Protein AF-A0A525JIV0-F1 (afdb_monom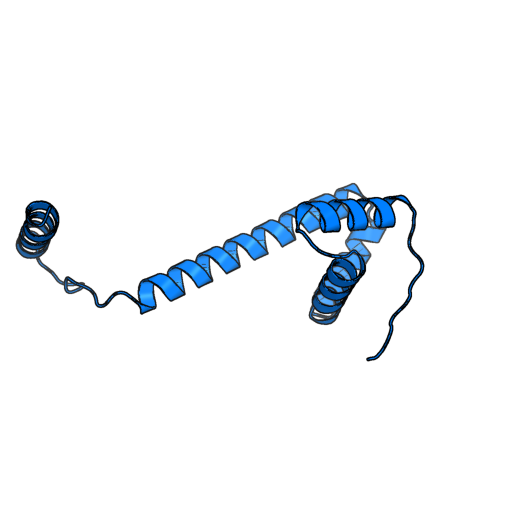er_lite)

Foldseek 3Di:
DDDDDDDDDPVVVVVLVVVCVVVVHDSVVSVVVVVVVLVPDDPVVVVVCVVQVVVHDVSNVVVVVVVVVVVVVVVVVVVVVVVVVPDDDPDDPPDDPVRVVVVVCVVVVVD

Sequence (111 aa):
MPTLSGHTDEATAARVNDMARLEDRTSSQITSAAVRWYVRLSPAARDALRRLEAAGEDAVKAGAWAAGRALLDREFEDTVARGLKGHTPILSPTASEDEIMAEAVRLTARR

Secondary structure (DSSP, 8-state):
---------HHHHHHHHHHHHHTT--HHHHHHHHHHHHTTS-HHHHHHHHHHHHH-HHHHHHHHHHHHHHHHHHHHHHHHHHHHHT---SS-TT--HHHHHHHHHHHHTT-

Radius of gyration: 23.36 Å; chains: 1; bounding box: 60×31×44 Å

pLDDT: mean 88.91, std 11.89, range [49.62, 98.19]

Structure (mmCIF, N/CA/C/O backbone):
data_AF-A0A525JIV0-F1
#
_entry.id   AF-A0A525JIV0-F1
#
loop_
_atom_site.group_PDB
_atom_site.id
_atom_site.type_symbol
_atom_site.label_atom_id
_atom_site.label_alt_id
_atom_site.label_comp_id
_atom_site.label_asym_id
_atom_site.label_entity_id
_atom_site.label_seq_id
_atom_site.pdbx_PDB_ins_code
_atom_site.Cartn_x
_atom_site.Cartn_y
_atom_site.Cartn_z
_atom_site.occupancy
_atom_site.B_iso_or_equiv
_atom_site.auth_seq_id
_atom_site.auth_comp_id
_atom_site.auth_asym_id
_atom_site.auth_atom_id
_atom_site.pdbx_PDB_model_num
ATOM 1 N N . MET A 1 1 ? 20.273 14.863 11.309 1.00 65.50 1 MET A N 1
ATOM 2 C CA . MET A 1 1 ? 19.338 13.862 10.746 1.00 65.50 1 MET A CA 1
ATOM 3 C C . MET A 1 1 ? 20.086 13.021 9.727 1.00 65.50 1 MET A C 1
ATOM 5 O O . MET A 1 1 ? 20.855 13.614 8.981 1.00 65.50 1 MET A O 1
ATOM 9 N N . PRO A 1 2 ? 19.899 11.692 9.689 1.00 81.06 2 PRO A N 1
ATOM 10 C CA . PRO A 1 2 ? 20.422 10.885 8.593 1.00 81.06 2 PRO A CA 1
ATOM 11 C C . PRO A 1 2 ? 19.649 11.191 7.302 1.00 81.06 2 PRO A C 1
ATOM 13 O O . PRO A 1 2 ? 18.422 11.302 7.327 1.00 81.06 2 PRO A O 1
ATOM 16 N N . THR A 1 3 ? 20.370 11.312 6.189 1.00 87.06 3 THR A N 1
ATOM 17 C CA . THR A 1 3 ? 19.797 11.481 4.848 1.00 87.06 3 THR A CA 1
ATOM 18 C C . THR A 1 3 ? 19.947 10.171 4.089 1.00 87.06 3 THR A C 1
ATOM 20 O O . THR A 1 3 ? 21.035 9.602 4.052 1.00 87.06 3 THR A O 1
ATOM 23 N N . LEU A 1 4 ? 18.857 9.701 3.484 1.00 83.94 4 LEU A N 1
ATOM 24 C CA . LEU A 1 4 ? 18.860 8.581 2.547 1.00 83.94 4 LEU A CA 1
ATOM 25 C C . LEU A 1 4 ? 18.508 9.130 1.166 1.00 83.94 4 LEU A C 1
ATOM 27 O O . LEU A 1 4 ? 17.492 9.807 1.016 1.00 83.94 4 LEU A O 1
ATOM 31 N N . SER A 1 5 ? 19.349 8.847 0.179 1.00 86.81 5 SER A N 1
ATOM 32 C CA . SER A 1 5 ? 19.112 9.167 -1.227 1.00 86.81 5 SER A CA 1
ATOM 33 C C . SER A 1 5 ? 19.100 7.883 -2.052 1.00 86.81 5 SER A C 1
ATOM 35 O O . SER A 1 5 ? 19.769 6.906 -1.717 1.00 86.81 5 SER A O 1
ATOM 37 N N . GLY A 1 6 ? 18.311 7.877 -3.122 1.00 87.94 6 GLY A N 1
ATOM 38 C CA . GLY A 1 6 ? 18.197 6.753 -4.043 1.00 87.94 6 GLY A CA 1
ATOM 39 C C . GLY A 1 6 ? 17.736 7.234 -5.411 1.00 87.94 6 GLY A C 1
ATOM 40 O O . GLY A 1 6 ? 17.052 8.254 -5.515 1.00 87.94 6 GLY A O 1
ATOM 41 N N . HIS A 1 7 ? 18.136 6.509 -6.452 1.00 92.81 7 HIS A N 1
ATOM 42 C CA . HIS A 1 7 ? 17.667 6.746 -7.812 1.00 92.81 7 HIS A CA 1
ATOM 43 C C . HIS A 1 7 ? 16.405 5.925 -8.073 1.00 92.81 7 HIS A C 1
ATOM 45 O O . HIS A 1 7 ? 16.298 4.786 -7.622 1.00 92.81 7 HIS A O 1
ATOM 51 N N . THR A 1 8 ? 15.458 6.520 -8.790 1.00 93.31 8 THR A N 1
ATOM 52 C CA . THR A 1 8 ? 14.212 5.882 -9.214 1.00 93.31 8 THR A CA 1
ATOM 53 C C . THR A 1 8 ? 13.886 6.314 -10.639 1.00 93.31 8 THR A C 1
ATOM 55 O O . THR A 1 8 ? 14.443 7.304 -11.122 1.00 93.31 8 THR A O 1
ATOM 58 N N . ASP A 1 9 ? 13.018 5.570 -11.316 1.00 95.44 9 ASP A N 1
ATOM 59 C CA . ASP A 1 9 ? 12.538 5.943 -12.642 1.00 95.44 9 ASP A CA 1
ATOM 60 C C . ASP A 1 9 ? 11.565 7.135 -12.597 1.00 95.44 9 ASP A C 1
ATOM 62 O O . ASP A 1 9 ? 11.013 7.509 -11.556 1.00 95.44 9 ASP A O 1
ATOM 66 N N . GLU A 1 10 ? 11.367 7.759 -13.758 1.00 96.69 10 GLU A N 1
ATOM 67 C CA . GLU A 1 10 ? 10.523 8.946 -13.902 1.00 96.69 10 GLU A CA 1
ATOM 68 C C . GLU A 1 10 ? 9.057 8.663 -13.547 1.00 96.69 10 GLU A C 1
ATOM 70 O O . GLU A 1 10 ? 8.405 9.492 -12.911 1.00 96.69 10 GLU A O 1
ATOM 75 N N . ALA A 1 11 ? 8.551 7.471 -13.880 1.00 94.44 11 ALA A N 1
ATOM 76 C CA . ALA A 1 11 ? 7.173 7.085 -13.592 1.00 94.44 11 ALA A CA 1
ATOM 77 C C . ALA A 1 11 ? 6.915 7.002 -12.079 1.00 94.44 11 ALA A C 1
ATOM 79 O O . ALA A 1 11 ? 5.898 7.489 -11.579 1.00 94.44 11 ALA A O 1
ATOM 80 N N . THR A 1 12 ? 7.853 6.434 -11.331 1.00 94.31 12 THR A N 1
ATOM 81 C CA . THR A 1 12 ? 7.803 6.335 -9.875 1.00 94.31 12 THR A CA 1
ATOM 82 C C . THR A 1 12 ? 7.968 7.708 -9.234 1.00 94.31 12 THR A C 1
ATOM 84 O O . THR A 1 12 ? 7.219 8.043 -8.314 1.00 94.31 12 THR A O 1
ATOM 87 N N . ALA A 1 13 ? 8.891 8.537 -9.733 1.00 96.06 13 ALA A N 1
ATOM 88 C CA . ALA A 1 13 ? 9.058 9.909 -9.257 1.00 96.06 13 ALA A CA 1
ATOM 89 C C . ALA A 1 13 ? 7.776 10.741 -9.445 1.00 96.06 13 ALA A C 1
ATOM 91 O O . ALA A 1 13 ? 7.355 11.438 -8.519 1.00 96.06 13 ALA A O 1
ATOM 92 N N . ALA A 1 14 ? 7.120 10.618 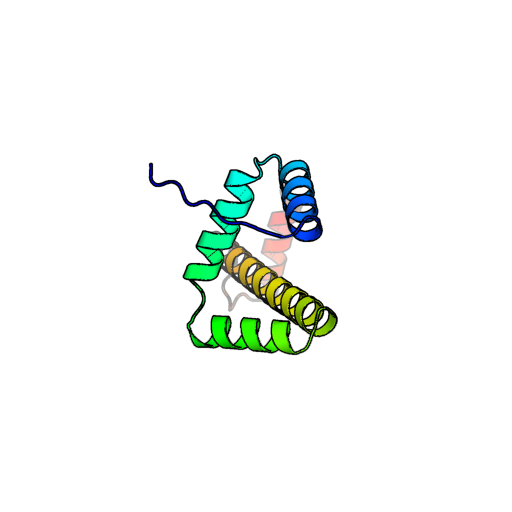-10.603 1.00 97.31 14 ALA A N 1
ATOM 93 C CA . ALA A 1 14 ? 5.841 11.263 -10.881 1.00 97.31 14 ALA A CA 1
ATOM 94 C C . ALA A 1 14 ? 4.753 10.807 -9.896 1.00 97.31 14 ALA A C 1
ATOM 96 O O . ALA A 1 14 ? 4.142 11.647 -9.238 1.00 97.31 14 ALA A O 1
ATOM 97 N N . ARG A 1 15 ? 4.591 9.489 -9.686 1.00 95.62 15 ARG A N 1
ATOM 98 C CA . ARG A 1 15 ? 3.621 8.946 -8.714 1.00 95.62 15 ARG A CA 1
ATOM 99 C C . ARG A 1 15 ? 3.858 9.471 -7.295 1.00 95.62 15 ARG A C 1
ATOM 101 O O . ARG A 1 15 ? 2.902 9.800 -6.598 1.00 95.62 15 ARG A O 1
ATOM 108 N N . VAL A 1 16 ? 5.115 9.570 -6.857 1.00 96.44 16 VAL A N 1
ATOM 109 C CA . VAL A 1 16 ? 5.455 10.126 -5.535 1.00 96.44 16 VAL A CA 1
ATOM 110 C C . VAL A 1 16 ? 5.054 11.597 -5.429 1.00 96.44 16 VAL A C 1
ATOM 112 O O . VAL A 1 16 ? 4.487 11.994 -4.412 1.00 96.44 16 VAL A O 1
ATOM 115 N N . ASN A 1 17 ? 5.321 12.397 -6.462 1.00 97.00 17 ASN A N 1
ATOM 116 C CA . ASN A 1 17 ? 4.953 13.813 -6.478 1.00 97.00 17 ASN A CA 1
ATOM 117 C C . ASN A 1 17 ? 3.431 14.017 -6.496 1.00 97.00 17 ASN A C 1
ATOM 119 O O . ASN A 1 17 ? 2.928 14.907 -5.810 1.00 97.00 17 ASN A O 1
ATOM 123 N N . ASP A 1 18 ? 2.694 13.178 -7.220 1.00 97.81 18 ASP A N 1
ATOM 124 C CA . ASP A 1 18 ? 1.231 13.230 -7.244 1.00 97.81 18 ASP A CA 1
ATOM 125 C C . ASP A 1 18 ? 0.634 12.877 -5.876 1.00 97.81 18 ASP A C 1
ATOM 127 O O . ASP A 1 18 ? -0.209 13.615 -5.364 1.00 97.81 18 ASP A O 1
ATOM 131 N N . MET A 1 19 ? 1.124 11.812 -5.228 1.00 97.19 19 MET A N 1
ATOM 132 C CA . MET A 1 19 ? 0.716 11.462 -3.858 1.00 97.19 19 MET A CA 1
ATOM 133 C C . MET A 1 19 ? 1.040 12.579 -2.864 1.00 97.19 19 MET A C 1
ATOM 135 O O . MET A 1 19 ? 0.205 12.931 -2.037 1.00 97.19 19 MET A O 1
ATOM 139 N N . ALA A 1 20 ? 2.230 13.175 -2.970 1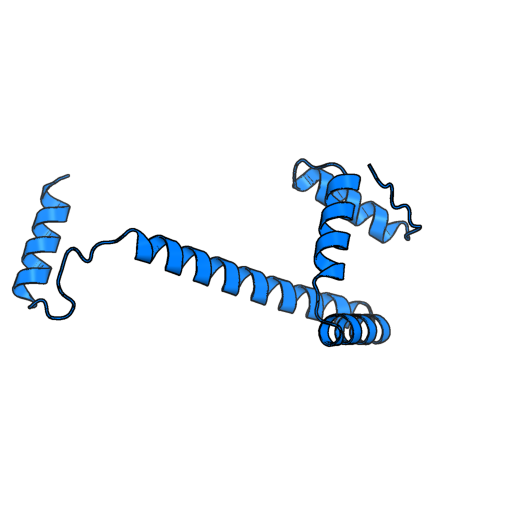.00 97.44 20 ALA A N 1
ATOM 140 C CA . ALA A 1 20 ? 2.645 14.288 -2.124 1.00 97.44 20 ALA A CA 1
ATOM 141 C C . ALA A 1 20 ? 1.649 15.460 -2.211 1.00 97.44 20 ALA A C 1
ATOM 143 O O . ALA A 1 20 ? 1.213 15.979 -1.186 1.00 97.44 20 ALA A O 1
ATOM 144 N N . ARG A 1 21 ? 1.207 15.813 -3.425 1.00 97.44 21 ARG A N 1
ATOM 145 C CA . ARG A 1 21 ? 0.191 16.856 -3.638 1.00 97.44 21 ARG A CA 1
ATOM 146 C C . ARG A 1 21 ? -1.175 16.487 -3.062 1.00 97.44 21 ARG A C 1
ATOM 148 O O . ARG A 1 21 ? -1.817 17.344 -2.467 1.00 97.44 21 ARG A O 1
ATOM 155 N N . LEU A 1 22 ? -1.628 15.250 -3.264 1.00 97.75 22 LEU A N 1
ATOM 156 C CA . LEU A 1 22 ? -2.942 14.794 -2.797 1.00 97.75 22 LEU A CA 1
ATOM 157 C C . LEU A 1 22 ? -3.027 14.700 -1.269 1.00 97.75 22 LEU A C 1
ATOM 159 O O . LEU A 1 22 ? -4.089 14.940 -0.703 1.00 97.75 22 LEU A O 1
ATOM 163 N N . GLU A 1 23 ? -1.920 14.362 -0.611 1.00 97.00 23 GLU A N 1
ATOM 164 C CA . GLU A 1 23 ? -1.856 14.181 0.842 1.00 97.00 23 GLU A CA 1
ATOM 165 C C . GLU A 1 23 ? -1.417 15.439 1.612 1.00 97.00 23 GLU A C 1
ATOM 167 O O . GLU A 1 23 ? -1.252 15.356 2.827 1.00 97.00 23 GLU A O 1
ATOM 172 N N . ASP A 1 24 ? -1.198 16.577 0.939 1.00 97.19 24 ASP A N 1
ATOM 173 C CA . ASP A 1 24 ? -0.599 17.793 1.526 1.00 97.19 24 ASP A CA 1
ATOM 174 C C . ASP A 1 24 ? 0.738 17.502 2.241 1.00 97.19 24 ASP A C 1
ATOM 176 O O . ASP A 1 24 ? 0.989 17.848 3.399 1.00 97.19 24 ASP A O 1
ATOM 180 N N . ARG A 1 25 ? 1.615 16.768 1.547 1.00 97.44 25 ARG A N 1
ATOM 181 C CA . ARG A 1 25 ? 2.925 16.322 2.038 1.00 97.44 25 ARG A CA 1
ATOM 182 C C . ARG A 1 25 ? 4.019 16.657 1.035 1.00 97.44 25 ARG A C 1
ATOM 184 O O . ARG A 1 25 ? 3.789 16.898 -0.141 1.00 97.44 25 ARG A O 1
ATOM 191 N N . THR A 1 26 ? 5.261 16.631 1.496 1.00 96.69 26 THR A N 1
ATOM 192 C CA . THR A 1 26 ? 6.444 16.694 0.625 1.00 96.69 26 THR A CA 1
ATOM 193 C C . THR A 1 26 ? 6.800 15.309 0.082 1.00 96.69 26 THR A C 1
ATOM 195 O O . THR A 1 26 ? 6.612 14.300 0.769 1.00 96.69 26 THR A O 1
ATOM 198 N N . SER A 1 27 ? 7.423 15.242 -1.098 1.00 95.25 27 SER A N 1
ATOM 199 C CA . SER A 1 27 ? 7.920 13.981 -1.676 1.00 95.25 27 SER A CA 1
ATOM 200 C C . SER A 1 27 ? 8.851 13.239 -0.708 1.00 95.25 27 SER A C 1
ATOM 202 O O . SER A 1 27 ? 8.751 12.027 -0.548 1.00 95.25 27 SER A O 1
ATOM 204 N N . SER A 1 28 ? 9.684 13.967 0.044 1.00 93.88 28 SER A N 1
ATOM 205 C CA . SER A 1 28 ? 10.543 13.395 1.090 1.00 93.88 28 SER A CA 1
ATOM 206 C C . SER A 1 28 ? 9.755 12.730 2.224 1.00 93.88 28 SER A C 1
ATOM 208 O O . SER A 1 28 ? 10.172 11.690 2.734 1.00 93.88 28 SER A O 1
ATOM 210 N N . GLN A 1 29 ? 8.609 13.289 2.628 1.00 95.00 29 GLN A N 1
ATOM 211 C CA . GLN A 1 29 ? 7.745 12.674 3.641 1.00 95.00 29 GLN A CA 1
ATOM 212 C C . GLN A 1 29 ? 7.052 11.417 3.112 1.00 95.00 29 GLN A C 1
ATOM 214 O O . GLN A 1 29 ? 6.925 10.455 3.874 1.00 95.00 29 GLN A O 1
ATOM 219 N N . ILE A 1 30 ? 6.623 11.409 1.846 1.00 96.31 30 ILE A N 1
ATOM 220 C CA . ILE A 1 30 ? 6.060 10.221 1.187 1.00 96.31 30 ILE A CA 1
ATOM 221 C C . ILE A 1 30 ? 7.117 9.117 1.111 1.00 96.31 30 ILE A C 1
ATOM 223 O O . ILE A 1 30 ? 6.903 8.024 1.637 1.00 96.31 30 ILE A O 1
ATOM 227 N N . THR A 1 31 ? 8.304 9.426 0.584 1.00 94.81 31 THR A N 1
ATOM 228 C CA . THR A 1 31 ? 9.430 8.486 0.501 1.00 94.81 31 THR A CA 1
ATOM 229 C C . THR A 1 31 ? 9.824 7.955 1.878 1.00 94.81 31 THR A C 1
ATOM 231 O O . THR A 1 31 ? 9.986 6.749 2.056 1.00 94.81 31 THR A O 1
ATOM 234 N N . SER A 1 32 ? 9.919 8.821 2.894 1.00 94.44 32 SER A N 1
ATOM 235 C CA . SER A 1 32 ? 10.233 8.393 4.263 1.00 94.44 32 SER A CA 1
ATOM 236 C C . SER A 1 32 ? 9.175 7.439 4.829 1.00 94.44 32 SER A C 1
ATOM 238 O O . SER A 1 32 ? 9.529 6.464 5.495 1.00 94.44 32 SER A O 1
ATOM 240 N N . ALA A 1 33 ? 7.887 7.677 4.560 1.00 94.94 33 ALA A N 1
ATOM 241 C CA . ALA A 1 33 ? 6.816 6.782 4.990 1.00 94.94 33 ALA A CA 1
ATOM 242 C C . ALA A 1 33 ? 6.858 5.432 4.260 1.00 94.94 33 ALA A C 1
ATOM 244 O O . ALA A 1 33 ? 6.770 4.398 4.923 1.00 94.94 33 ALA A O 1
ATOM 245 N N . ALA A 1 34 ? 7.075 5.434 2.942 1.00 93.94 34 ALA A N 1
ATOM 246 C CA . ALA A 1 34 ? 7.206 4.218 2.142 1.00 93.94 34 ALA A CA 1
ATOM 247 C C . ALA A 1 34 ? 8.387 3.351 2.611 1.00 93.94 34 ALA A C 1
ATOM 249 O O . ALA A 1 34 ? 8.213 2.167 2.898 1.00 93.94 34 ALA A O 1
ATOM 250 N N . VAL A 1 35 ? 9.571 3.951 2.803 1.00 94.75 35 VAL A N 1
ATOM 251 C CA . VAL A 1 35 ? 10.757 3.249 3.328 1.00 94.75 35 VAL A CA 1
ATOM 252 C C . VAL A 1 35 ? 10.482 2.694 4.723 1.00 94.75 35 VAL A C 1
ATOM 254 O O . VAL A 1 35 ? 10.764 1.528 4.994 1.00 94.75 35 VAL A O 1
ATOM 257 N N . ARG A 1 36 ? 9.886 3.499 5.611 1.00 95.56 36 ARG A N 1
ATOM 258 C CA . ARG A 1 36 ? 9.551 3.082 6.979 1.00 95.56 36 ARG A CA 1
ATOM 259 C C . ARG A 1 36 ? 8.568 1.909 7.005 1.00 95.56 36 ARG A C 1
ATOM 261 O O . ARG A 1 36 ? 8.665 1.061 7.889 1.00 95.56 36 ARG A O 1
ATOM 268 N N . TRP A 1 37 ? 7.620 1.865 6.074 1.00 94.62 37 TRP A N 1
ATOM 269 C CA . TRP A 1 37 ? 6.707 0.737 5.925 1.00 94.62 37 TRP A CA 1
ATOM 270 C C . TRP A 1 37 ? 7.441 -0.504 5.406 1.00 94.62 37 TRP A C 1
ATOM 272 O O . TRP A 1 37 ? 7.387 -1.553 6.045 1.00 94.62 37 TRP A O 1
ATOM 282 N N . TYR A 1 38 ? 8.220 -0.364 4.331 1.00 95.12 38 TYR A N 1
ATOM 283 C CA . TYR A 1 38 ? 8.961 -1.465 3.713 1.00 95.12 38 TYR A CA 1
ATOM 284 C C . TYR A 1 38 ? 9.904 -2.182 4.695 1.00 95.12 38 TYR A C 1
ATOM 286 O O . TYR A 1 38 ? 9.944 -3.415 4.746 1.00 95.12 38 TYR A O 1
ATOM 294 N N . VAL A 1 39 ? 10.625 -1.433 5.540 1.00 96.06 39 VAL A N 1
ATOM 295 C CA . VAL A 1 39 ? 11.547 -2.029 6.530 1.00 96.06 39 VAL A CA 1
ATOM 296 C C . VAL A 1 39 ? 10.837 -2.757 7.677 1.00 96.06 39 VAL A C 1
ATOM 298 O O . VAL A 1 39 ? 11.469 -3.559 8.360 1.00 96.06 39 VAL A O 1
ATOM 301 N N . ARG A 1 40 ? 9.536 -2.519 7.891 1.00 97.06 40 ARG A N 1
ATOM 302 C CA . ARG A 1 40 ? 8.724 -3.209 8.912 1.00 97.06 40 ARG A CA 1
ATOM 303 C C . ARG A 1 40 ? 8.066 -4.486 8.408 1.00 97.06 40 ARG A C 1
ATOM 305 O O . ARG A 1 40 ? 7.571 -5.262 9.221 1.00 97.06 40 ARG A O 1
ATOM 312 N N . LEU A 1 41 ? 8.052 -4.711 7.096 1.00 95.81 41 LEU A N 1
ATOM 313 C CA . LEU A 1 41 ? 7.553 -5.957 6.527 1.00 95.81 41 LEU A CA 1
ATOM 314 C C . LEU A 1 41 ? 8.369 -7.150 7.048 1.00 95.81 41 LEU A C 1
ATOM 316 O O . LEU A 1 41 ? 9.571 -7.041 7.309 1.00 95.81 41 LEU A O 1
ATOM 320 N N . SER A 1 42 ? 7.732 -8.314 7.173 1.00 97.56 42 SER A N 1
ATOM 321 C CA . SER A 1 42 ? 8.464 -9.550 7.459 1.00 97.56 42 SER A CA 1
ATOM 322 C C . SER A 1 42 ? 9.388 -9.905 6.280 1.00 97.56 42 SER A C 1
ATOM 324 O O . SER A 1 42 ? 9.122 -9.495 5.143 1.00 97.56 42 SER A O 1
ATOM 326 N N . PRO A 1 43 ? 10.467 -10.682 6.498 1.00 97.75 43 PRO A N 1
ATOM 327 C CA . PRO A 1 43 ? 11.304 -11.168 5.401 1.00 97.75 43 PRO A CA 1
ATOM 328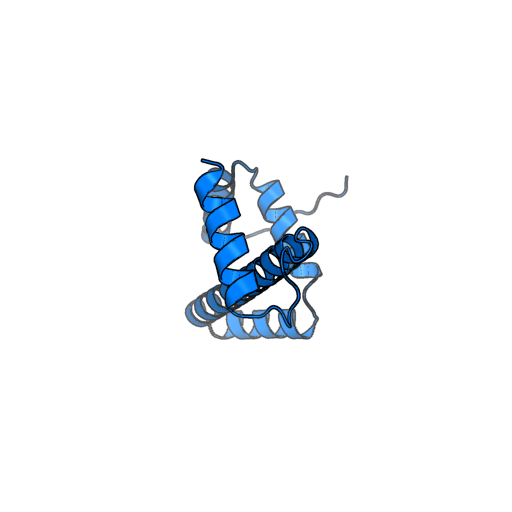 C C . PRO A 1 43 ? 10.488 -11.856 4.296 1.00 97.75 43 PRO A C 1
ATOM 330 O O . PRO A 1 43 ? 10.625 -11.498 3.130 1.00 97.75 43 PRO A O 1
ATOM 333 N N . ALA A 1 44 ? 9.547 -12.726 4.680 1.00 97.81 44 ALA A N 1
ATOM 334 C CA . ALA A 1 44 ? 8.652 -13.418 3.754 1.00 97.81 44 ALA A CA 1
ATOM 335 C C . ALA A 1 44 ? 7.763 -12.465 2.932 1.00 97.81 44 ALA A C 1
ATOM 337 O O . ALA A 1 44 ? 7.532 -12.719 1.751 1.00 97.81 44 ALA A O 1
ATOM 338 N N . ALA A 1 45 ? 7.293 -11.358 3.518 1.00 96.75 45 ALA A N 1
ATOM 339 C CA . ALA A 1 45 ? 6.520 -10.351 2.789 1.00 96.75 45 ALA A CA 1
ATOM 340 C C . ALA A 1 45 ? 7.386 -9.591 1.769 1.00 96.75 45 ALA A C 1
ATOM 342 O O . ALA A 1 45 ? 6.951 -9.379 0.638 1.00 96.75 45 ALA A O 1
ATOM 343 N N . ARG A 1 46 ? 8.635 -9.247 2.117 1.00 97.31 46 ARG A N 1
ATOM 344 C CA . ARG A 1 46 ? 9.584 -8.658 1.152 1.00 97.31 46 ARG A CA 1
ATOM 345 C C . ARG A 1 46 ? 9.950 -9.631 0.031 1.00 97.31 46 ARG A C 1
AT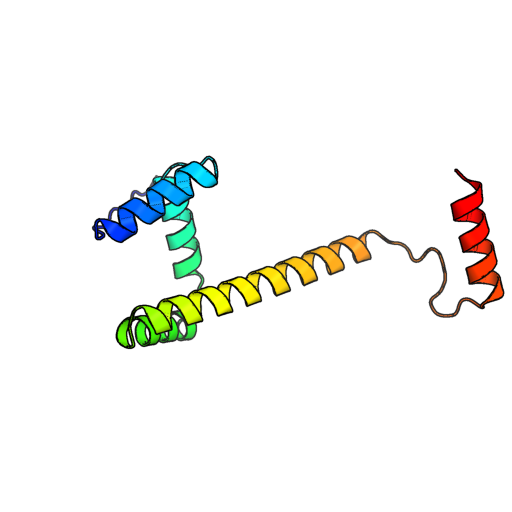OM 347 O O . ARG A 1 46 ? 10.080 -9.211 -1.114 1.00 97.31 46 ARG A O 1
ATOM 354 N N . ASP A 1 47 ? 10.116 -10.917 0.343 1.00 98.06 47 ASP A N 1
ATOM 355 C CA . ASP A 1 47 ? 10.329 -11.956 -0.674 1.00 98.06 47 ASP A CA 1
ATOM 356 C C . ASP A 1 47 ? 9.117 -12.083 -1.605 1.00 98.06 47 ASP A C 1
ATOM 358 O O . ASP A 1 47 ? 9.281 -12.219 -2.815 1.00 98.06 47 ASP A O 1
ATOM 362 N N . ALA A 1 48 ? 7.898 -12.025 -1.059 1.00 97.50 48 ALA A N 1
ATOM 363 C CA . ALA A 1 48 ? 6.676 -12.055 -1.853 1.00 97.50 48 ALA A CA 1
ATOM 364 C C . ALA A 1 48 ? 6.577 -10.847 -2.791 1.00 97.50 48 ALA A C 1
ATOM 366 O O . ALA A 1 48 ? 6.285 -11.040 -3.967 1.00 97.50 48 ALA A O 1
ATOM 367 N N . LEU A 1 49 ? 6.892 -9.638 -2.313 1.00 96.44 49 LEU A N 1
ATOM 368 C CA . LEU A 1 49 ? 6.899 -8.438 -3.151 1.00 96.44 49 LEU A CA 1
ATOM 369 C C . LEU A 1 49 ? 7.879 -8.572 -4.326 1.00 96.44 49 LEU A C 1
ATOM 371 O O . LEU A 1 49 ? 7.478 -8.366 -5.466 1.00 96.44 49 LEU A O 1
ATOM 375 N N . ARG A 1 50 ? 9.110 -9.042 -4.076 1.00 96.94 50 ARG A N 1
ATOM 376 C CA . ARG A 1 50 ? 10.097 -9.307 -5.142 1.00 96.94 50 ARG A CA 1
ATOM 377 C C . ARG A 1 50 ? 9.609 -10.326 -6.172 1.00 96.94 50 ARG A C 1
ATOM 379 O O . ARG A 1 50 ? 9.886 -10.190 -7.360 1.00 96.94 50 ARG A O 1
ATOM 386 N N . ARG A 1 51 ? 8.880 -11.362 -5.738 1.00 98.19 51 ARG A N 1
ATOM 387 C CA . ARG A 1 51 ? 8.276 -12.340 -6.659 1.00 98.19 51 ARG A CA 1
ATOM 388 C C . ARG A 1 51 ? 7.158 -11.727 -7.505 1.00 98.19 51 ARG A C 1
ATOM 390 O O . ARG A 1 51 ? 7.039 -12.097 -8.666 1.00 98.19 51 ARG A O 1
ATOM 397 N N . LEU A 1 52 ? 6.365 -10.810 -6.948 1.00 97.94 52 LEU A N 1
ATOM 398 C CA . LEU A 1 52 ? 5.337 -10.082 -7.702 1.00 97.94 52 LEU A CA 1
ATOM 399 C C . LEU A 1 52 ? 5.966 -9.139 -8.732 1.00 97.94 52 LEU A C 1
ATOM 401 O O . LEU A 1 52 ? 5.539 -9.142 -9.879 1.00 97.94 52 LEU A O 1
ATOM 405 N N . GLU A 1 53 ? 7.015 -8.404 -8.356 1.00 96.06 53 GLU A N 1
ATOM 406 C CA . GLU A 1 53 ? 7.781 -7.554 -9.279 1.00 96.06 53 GLU A CA 1
ATOM 407 C C . GLU A 1 53 ? 8.347 -8.368 -10.450 1.00 96.06 53 GLU A C 1
ATOM 409 O O . GLU A 1 53 ? 8.188 -7.985 -11.607 1.00 96.06 53 GLU A O 1
ATOM 414 N N . ALA A 1 54 ? 8.927 -9.540 -10.166 1.00 97.94 54 ALA A N 1
ATOM 415 C CA . ALA A 1 54 ? 9.429 -10.450 -11.194 1.00 97.94 54 ALA A CA 1
ATOM 416 C C . ALA A 1 54 ? 8.321 -11.031 -12.097 1.00 97.94 54 ALA A C 1
ATOM 418 O O . ALA A 1 54 ? 8.600 -11.409 -13.233 1.00 97.94 54 ALA A O 1
ATOM 419 N N . ALA A 1 55 ? 7.080 -11.111 -11.607 1.00 98.00 55 ALA A N 1
ATOM 420 C CA . ALA A 1 55 ? 5.923 -11.577 -12.371 1.00 98.00 55 ALA A CA 1
ATOM 421 C C . ALA A 1 55 ? 5.277 -10.477 -13.239 1.00 98.00 55 ALA A C 1
ATOM 423 O O . ALA A 1 55 ? 4.491 -10.798 -14.129 1.00 98.00 55 ALA A O 1
ATOM 424 N N . GLY A 1 56 ? 5.619 -9.202 -13.015 1.00 97.25 56 GLY A N 1
ATOM 425 C CA . GLY A 1 56 ? 5.208 -8.061 -13.836 1.00 97.25 56 GLY A CA 1
ATOM 426 C C . GLY A 1 56 ? 4.205 -7.107 -13.173 1.00 97.25 56 GLY A C 1
ATOM 427 O O . GLY A 1 56 ? 3.644 -7.374 -12.111 1.00 97.25 56 GLY A O 1
ATOM 428 N N . GLU A 1 57 ? 3.965 -5.968 -13.832 1.00 93.75 57 GLU A N 1
ATOM 429 C CA . GLU A 1 57 ? 3.184 -4.836 -13.296 1.00 93.75 57 GLU A CA 1
ATOM 430 C C . GLU A 1 57 ? 1.753 -5.220 -12.880 1.00 93.75 57 GLU A C 1
ATOM 432 O O . GLU A 1 57 ? 1.247 -4.720 -11.877 1.00 93.75 57 GLU A O 1
ATOM 437 N N . ASP A 1 58 ? 1.089 -6.128 -13.600 1.00 97.69 58 ASP A N 1
ATOM 438 C CA . ASP A 1 58 ? -0.274 -6.549 -13.245 1.00 97.69 58 ASP A CA 1
ATOM 439 C C . ASP A 1 58 ? -0.305 -7.369 -11.947 1.00 97.69 58 ASP A C 1
ATOM 441 O O . ASP A 1 58 ? -1.207 -7.193 -11.123 1.00 97.69 58 ASP A O 1
ATOM 445 N N . ALA A 1 59 ? 0.717 -8.197 -11.705 1.00 97.62 59 ALA A N 1
ATOM 446 C CA . ALA A 1 59 ? 0.872 -8.914 -10.442 1.00 97.62 59 ALA A CA 1
ATOM 447 C C . ALA A 1 59 ? 1.166 -7.943 -9.288 1.00 97.62 59 ALA A C 1
ATOM 449 O O . ALA A 1 59 ? 0.600 -8.086 -8.200 1.00 97.62 59 ALA A O 1
ATOM 450 N N . VAL A 1 60 ? 1.989 -6.917 -9.533 1.00 96.31 60 VAL A N 1
ATOM 451 C CA . VAL A 1 60 ? 2.259 -5.843 -8.563 1.00 96.31 60 VAL A CA 1
ATOM 452 C C . VAL A 1 60 ? 0.978 -5.082 -8.220 1.00 96.31 60 VAL A C 1
ATOM 454 O O . VAL A 1 60 ? 0.678 -4.905 -7.040 1.00 96.31 60 VAL A O 1
ATOM 457 N N . LYS A 1 61 ? 0.174 -4.688 -9.216 1.00 95.94 61 LYS A N 1
ATOM 458 C CA . LYS A 1 61 ? -1.113 -4.004 -9.001 1.00 95.94 61 LYS A CA 1
ATOM 459 C C . LYS A 1 61 ? -2.092 -4.853 -8.196 1.00 95.94 61 LYS A C 1
ATOM 461 O O . LYS A 1 61 ? -2.685 -4.351 -7.242 1.00 95.94 61 LYS A O 1
ATOM 466 N N . ALA A 1 62 ? -2.244 -6.131 -8.544 1.00 97.19 62 ALA A N 1
ATOM 467 C CA . ALA A 1 62 ? -3.116 -7.046 -7.811 1.00 97.19 62 ALA A CA 1
ATOM 468 C C . ALA A 1 62 ? -2.653 -7.226 -6.354 1.00 97.19 62 ALA A C 1
ATOM 470 O O . ALA A 1 62 ? -3.464 -7.166 -5.428 1.00 97.19 62 ALA A O 1
ATOM 471 N N . GLY A 1 63 ? -1.341 -7.372 -6.138 1.00 97.00 63 GLY A N 1
ATOM 472 C CA . GLY A 1 63 ? -0.751 -7.452 -4.804 1.00 97.00 63 GLY A CA 1
ATOM 473 C C . GLY A 1 63 ? -0.939 -6.172 -3.987 1.00 97.00 63 GLY A C 1
ATOM 474 O O . GLY A 1 63 ? -1.315 -6.244 -2.818 1.00 97.00 63 GLY A O 1
ATOM 475 N N . ALA A 1 64 ? -0.743 -5.002 -4.600 1.00 94.94 64 ALA A N 1
ATOM 476 C CA . ALA A 1 64 ? -0.961 -3.707 -3.961 1.00 94.94 64 ALA A CA 1
ATOM 477 C C . ALA A 1 64 ? -2.429 -3.513 -3.552 1.00 94.94 64 ALA A C 1
ATOM 479 O O . ALA A 1 64 ? -2.699 -3.069 -2.436 1.00 94.94 64 ALA A O 1
ATOM 480 N N . TRP A 1 65 ? -3.376 -3.907 -4.411 1.00 96.62 65 TRP A N 1
ATOM 481 C CA . TRP A 1 65 ? -4.803 -3.875 -4.088 1.00 96.62 65 TRP A CA 1
ATOM 482 C C . TRP A 1 65 ? -5.136 -4.779 -2.894 1.00 96.62 65 TRP A C 1
ATOM 484 O O . TRP A 1 65 ? -5.784 -4.334 -1.946 1.00 96.62 65 TRP A O 1
ATOM 494 N N . ALA A 1 66 ? -4.641 -6.021 -2.895 1.00 97.31 66 ALA A N 1
ATOM 495 C CA . ALA A 1 66 ? -4.878 -6.968 -1.805 1.00 97.31 66 ALA A CA 1
ATOM 496 C C . ALA A 1 66 ? -4.277 -6.477 -0.475 1.00 97.31 66 ALA A C 1
ATOM 498 O O . ALA A 1 66 ? -4.925 -6.560 0.569 1.00 97.31 66 ALA A O 1
ATOM 499 N N . ALA A 1 67 ? -3.067 -5.910 -0.514 1.00 95.38 67 ALA A N 1
ATOM 500 C CA . ALA A 1 67 ? -2.432 -5.306 0.654 1.00 95.38 67 ALA A CA 1
ATOM 501 C C . ALA A 1 67 ? -3.226 -4.098 1.177 1.00 95.38 67 ALA A C 1
ATOM 503 O O . ALA A 1 67 ? -3.450 -3.988 2.381 1.00 95.38 67 ALA A O 1
ATOM 504 N N . GLY A 1 68 ? -3.695 -3.221 0.282 1.00 95.25 68 GLY A N 1
ATOM 505 C CA . GLY A 1 68 ? -4.544 -2.085 0.638 1.00 95.25 68 GLY A CA 1
ATOM 506 C C . GLY A 1 68 ? -5.848 -2.522 1.306 1.00 95.25 68 GLY A C 1
ATOM 507 O O . GLY A 1 68 ? -6.224 -1.968 2.338 1.00 95.25 68 GLY A O 1
ATOM 508 N N . ARG A 1 69 ? -6.498 -3.569 0.783 1.00 96.94 69 ARG A N 1
ATOM 509 C CA . ARG A 1 69 ? -7.713 -4.128 1.386 1.00 96.94 69 ARG A CA 1
ATOM 510 C C . ARG A 1 69 ? -7.463 -4.641 2.805 1.00 96.94 69 ARG A C 1
ATOM 512 O O . ARG A 1 69 ? -8.200 -4.269 3.712 1.00 96.94 69 ARG A O 1
ATOM 519 N N . ALA A 1 70 ? -6.395 -5.413 3.007 1.00 96.06 70 ALA A N 1
ATOM 520 C CA . ALA A 1 70 ? -6.038 -5.934 4.326 1.00 96.06 70 ALA A CA 1
ATOM 521 C C . ALA A 1 70 ? -5.742 -4.819 5.349 1.00 96.06 70 ALA A C 1
ATOM 523 O O . ALA A 1 70 ? -6.068 -4.958 6.527 1.00 96.06 70 ALA A O 1
ATOM 524 N N . LEU A 1 71 ? -5.146 -3.703 4.912 1.00 95.12 71 LEU A N 1
ATOM 525 C CA . LEU A 1 71 ? -4.909 -2.542 5.775 1.00 95.12 71 LEU A CA 1
ATOM 526 C C . LEU A 1 71 ? -6.215 -1.856 6.194 1.00 95.12 71 LEU A C 1
ATOM 528 O O . LEU A 1 71 ? -6.367 -1.538 7.371 1.00 95.12 71 LEU A O 1
ATOM 532 N N . LEU A 1 72 ? -7.151 -1.666 5.260 1.00 94.50 72 LEU A N 1
ATOM 533 C CA . LEU A 1 72 ? -8.461 -1.071 5.547 1.00 94.50 72 LEU A CA 1
ATOM 534 C C . LEU A 1 72 ? -9.294 -1.949 6.485 1.00 94.50 72 LEU A C 1
ATOM 536 O O . LEU A 1 72 ? -9.910 -1.439 7.418 1.00 94.50 72 LEU A O 1
ATOM 540 N N . ASP A 1 73 ? -9.282 -3.267 6.278 1.00 95.31 73 ASP A N 1
ATOM 541 C CA . ASP A 1 73 ? -9.983 -4.205 7.159 1.00 95.31 73 ASP A CA 1
ATOM 542 C C . ASP A 1 73 ? -9.412 -4.135 8.588 1.00 95.31 73 ASP A C 1
ATOM 544 O O . ASP A 1 73 ? -10.162 -4.016 9.559 1.00 95.31 73 ASP A O 1
ATOM 548 N N . ARG A 1 74 ? -8.080 -4.082 8.728 1.00 94.88 74 ARG A N 1
ATOM 549 C CA . ARG A 1 74 ? -7.425 -3.927 10.034 1.00 94.88 74 ARG A CA 1
ATOM 550 C C . ARG A 1 74 ? -7.743 -2.587 10.705 1.00 94.88 74 ARG A C 1
ATOM 552 O O . ARG A 1 74 ? -7.961 -2.543 11.916 1.00 94.88 74 ARG A O 1
ATOM 559 N N . GLU A 1 75 ? -7.768 -1.495 9.942 1.00 92.88 75 GLU A N 1
ATOM 560 C CA . GLU A 1 75 ? -8.150 -0.171 10.446 1.00 92.88 75 GLU A CA 1
ATOM 561 C C . GLU A 1 75 ? -9.601 -0.159 10.947 1.00 92.88 75 GLU A C 1
ATOM 563 O O . GLU A 1 75 ? -9.891 0.396 12.015 1.00 92.88 75 GLU A O 1
ATOM 568 N N . PHE A 1 76 ? -10.510 -0.790 10.200 1.00 89.56 76 PHE A N 1
ATOM 569 C CA . PHE A 1 76 ? -11.909 -0.929 10.584 1.00 89.56 76 PHE A CA 1
ATOM 570 C C . PHE A 1 76 ? -12.041 -1.692 11.905 1.00 89.56 76 PHE A C 1
ATOM 572 O O . PHE A 1 76 ? -12.676 -1.192 12.834 1.00 89.56 76 PHE A O 1
ATOM 579 N N . GLU A 1 77 ? -11.383 -2.846 12.033 1.00 91.50 77 GLU A N 1
ATOM 580 C CA . GLU A 1 77 ? -11.356 -3.625 13.276 1.00 91.50 77 GLU A CA 1
ATOM 581 C C . GLU A 1 77 ? -10.848 -2.803 14.466 1.00 91.50 77 GLU A C 1
ATOM 583 O O . GLU A 1 77 ? -11.461 -2.809 15.535 1.00 91.50 77 GLU A O 1
ATOM 588 N N . ASP A 1 78 ? -9.756 -2.055 14.291 1.00 90.62 78 ASP A N 1
ATOM 589 C CA . ASP A 1 78 ? -9.201 -1.202 15.346 1.00 90.62 78 ASP A CA 1
ATOM 590 C C . ASP A 1 78 ? -10.127 -0.040 15.709 1.00 90.62 78 ASP A C 1
ATOM 592 O O . ASP A 1 78 ? -10.185 0.395 16.864 1.00 90.62 78 ASP A O 1
ATOM 596 N N . THR A 1 79 ? -10.865 0.486 14.739 1.00 85.75 79 THR A N 1
ATOM 597 C CA . THR A 1 79 ? -11.859 1.536 14.963 1.00 85.75 79 THR A CA 1
ATOM 598 C C . THR A 1 79 ? -13.060 0.997 15.731 1.00 85.75 79 THR A C 1
ATOM 600 O O . THR A 1 79 ? -13.442 1.590 16.740 1.00 85.75 79 THR A O 1
ATOM 603 N N . VAL A 1 80 ? -13.588 -0.167 15.343 1.00 86.00 80 VAL A N 1
ATOM 604 C CA . VAL A 1 80 ? -14.662 -0.862 16.068 1.00 86.00 80 VAL A CA 1
ATOM 605 C C . VAL A 1 80 ? -14.222 -1.201 17.493 1.00 86.00 80 VAL A C 1
ATOM 607 O O . VAL A 1 80 ? -14.923 -0.872 18.448 1.00 86.00 80 VAL A O 1
ATOM 610 N N . ALA A 1 81 ? -13.031 -1.776 17.672 1.00 83.88 81 ALA A N 1
ATOM 611 C CA . ALA A 1 81 ? -12.504 -2.121 18.990 1.00 83.88 81 ALA A CA 1
ATOM 612 C C . ALA A 1 81 ? -12.321 -0.889 19.893 1.00 83.88 81 ALA A C 1
ATOM 614 O O . ALA A 1 81 ? -12.568 -0.963 21.098 1.00 83.88 81 ALA A O 1
ATOM 615 N N . ARG A 1 82 ? -11.906 0.258 19.335 1.00 81.38 82 ARG A N 1
ATOM 616 C CA . ARG A 1 82 ? -11.825 1.529 20.076 1.00 81.38 82 ARG A CA 1
ATOM 617 C C . ARG A 1 82 ? -13.205 2.092 20.417 1.00 81.38 82 ARG A C 1
ATOM 619 O O . ARG A 1 82 ? -13.387 2.540 21.544 1.00 81.38 82 ARG A O 1
ATOM 626 N N . GLY A 1 83 ? -14.165 2.030 19.493 1.00 74.12 83 GLY A N 1
ATOM 627 C CA . GLY A 1 83 ? -15.546 2.464 19.726 1.00 74.12 83 GLY A CA 1
ATOM 628 C C . GLY A 1 83 ? -16.238 1.654 20.825 1.00 74.12 83 GLY A C 1
ATOM 629 O O . GLY A 1 83 ? -16.834 2.224 21.733 1.00 74.12 83 GLY A O 1
ATOM 630 N N . LEU A 1 84 ? -16.062 0.330 20.819 1.00 61.53 84 LEU A N 1
ATOM 631 C CA . LEU A 1 84 ? -16.606 -0.562 21.847 1.00 61.53 84 LEU A CA 1
ATOM 632 C C . LEU A 1 84 ? -15.967 -0.347 23.227 1.00 61.53 84 LEU A C 1
ATOM 634 O O . LEU A 1 84 ? -16.653 -0.456 24.237 1.00 61.53 84 LEU A O 1
ATOM 638 N N . LYS A 1 85 ? -14.682 0.029 23.297 1.00 58.69 85 LYS A N 1
ATOM 639 C CA . LYS A 1 85 ? -14.022 0.383 24.570 1.00 58.69 85 LYS A CA 1
ATOM 640 C C . LYS A 1 85 ? -14.577 1.659 25.220 1.00 58.69 85 LYS A C 1
ATOM 642 O O . LYS A 1 85 ? -14.331 1.871 26.403 1.00 58.69 85 LYS A O 1
ATOM 647 N N . GLY A 1 86 ? -15.302 2.496 24.473 1.00 53.94 86 GLY A N 1
ATOM 648 C CA . GLY A 1 86 ? -15.966 3.703 24.980 1.00 53.94 86 GLY A CA 1
ATOM 649 C C . GLY A 1 86 ? -17.435 3.507 25.372 1.00 53.94 86 GLY A C 1
ATOM 650 O O . GLY A 1 86 ? -18.061 4.447 25.861 1.00 53.94 86 GLY A O 1
ATOM 651 N N . HIS A 1 87 ? -18.003 2.318 25.161 1.00 50.66 87 HIS A N 1
ATOM 652 C CA . HIS A 1 87 ? -19.392 2.023 25.496 1.00 50.66 87 HIS A CA 1
ATOM 653 C C . HIS A 1 87 ? -19.464 1.108 26.714 1.00 50.66 87 HIS A C 1
ATOM 655 O O . HIS A 1 87 ? -19.297 -0.105 26.616 1.00 50.66 87 HIS A O 1
ATOM 661 N N . THR A 1 88 ? -19.780 1.693 27.871 1.00 58.53 88 THR A N 1
ATOM 662 C CA . THR A 1 88 ? -20.442 0.933 28.933 1.00 58.53 88 THR A CA 1
ATOM 663 C C . THR A 1 88 ? -21.759 0.431 28.340 1.00 58.53 88 THR A C 1
ATOM 665 O O . THR A 1 88 ? -22.528 1.264 27.850 1.00 58.53 88 THR A O 1
ATOM 668 N N . PRO A 1 89 ? -22.030 -0.885 28.323 1.00 58.06 89 PRO A N 1
ATOM 669 C CA . PRO A 1 89 ? -23.310 -1.391 27.853 1.00 58.06 89 PRO A CA 1
ATOM 670 C C . PRO A 1 89 ? -24.424 -0.683 28.628 1.00 58.06 89 PRO A C 1
ATOM 672 O O . PRO A 1 89 ? -24.464 -0.759 29.855 1.00 58.06 89 PRO A O 1
ATOM 675 N N . ILE A 1 90 ? -25.285 0.056 27.923 1.00 67.44 90 ILE A N 1
ATOM 676 C CA . ILE A 1 90 ? -26.446 0.720 28.537 1.00 67.44 90 ILE A CA 1
ATOM 677 C C . ILE A 1 90 ? -27.426 -0.345 29.057 1.00 67.44 90 ILE A C 1
ATOM 679 O O . ILE A 1 90 ? -28.115 -0.135 30.050 1.00 67.44 90 ILE A O 1
ATOM 683 N N . LEU A 1 91 ? -27.424 -1.513 28.412 1.00 65.06 91 LEU A N 1
ATOM 684 C CA . LEU A 1 91 ? -28.206 -2.684 28.770 1.00 65.06 91 LEU A CA 1
ATOM 685 C C . LEU A 1 91 ? -27.290 -3.886 29.000 1.00 65.06 91 LEU A C 1
ATOM 687 O O . LEU A 1 91 ? -26.258 -4.037 28.340 1.00 65.06 91 LEU A O 1
ATOM 691 N N . SER A 1 92 ? -27.693 -4.756 29.925 1.00 70.94 92 SER A N 1
ATOM 692 C CA . SER A 1 92 ? -27.053 -6.056 30.125 1.00 70.94 92 SER A CA 1
ATOM 693 C C . SER A 1 92 ? -27.156 -6.907 28.847 1.00 70.94 92 SER A C 1
ATOM 695 O O . SER A 1 92 ? -28.187 -6.860 28.176 1.00 70.94 92 SER A O 1
ATOM 697 N N . PRO A 1 93 ? -26.167 -7.769 28.541 1.00 72.12 93 PRO A N 1
ATOM 698 C CA . PRO A 1 93 ? -26.297 -8.793 27.498 1.00 72.12 93 PRO A CA 1
ATOM 699 C C . PRO A 1 93 ? -27.473 -9.760 27.714 1.00 72.12 93 PRO A C 1
ATOM 701 O O . PRO A 1 93 ? -27.861 -10.471 26.794 1.00 72.12 93 PRO A O 1
ATOM 704 N N . THR A 1 94 ? -28.018 -9.806 28.933 1.00 81.88 94 THR A N 1
ATOM 705 C CA . THR A 1 94 ? -29.180 -10.614 29.325 1.00 81.88 94 THR A CA 1
ATOM 706 C C . THR A 1 94 ? -30.440 -9.773 29.534 1.00 81.88 94 THR A C 1
ATOM 708 O O . THR A 1 94 ? -31.345 -10.222 30.234 1.00 81.88 94 THR A O 1
ATOM 711 N N . ALA A 1 95 ? -30.472 -8.538 29.027 1.00 82.19 95 ALA A N 1
ATOM 712 C CA . ALA A 1 95 ? -31.640 -7.679 29.161 1.00 82.19 95 ALA A CA 1
ATOM 713 C C . ALA A 1 95 ? -32.859 -8.319 28.482 1.00 82.19 95 ALA A C 1
ATOM 715 O O . ALA A 1 95 ? -32.766 -8.875 27.385 1.00 82.19 95 ALA A O 1
ATOM 716 N N . SER A 1 96 ? -33.994 -8.239 29.163 1.00 87.06 96 SER A N 1
ATOM 717 C CA . SER A 1 96 ? -35.291 -8.656 28.642 1.00 87.06 96 SER A CA 1
ATOM 718 C C . SER A 1 96 ? -35.772 -7.715 27.533 1.00 87.06 96 SER A C 1
ATOM 720 O O . SER A 1 96 ? -35.328 -6.571 27.418 1.00 87.06 96 SER A O 1
ATOM 722 N N . GLU A 1 97 ? -36.705 -8.191 26.710 1.00 83.12 97 GLU A N 1
ATOM 723 C CA . GLU A 1 97 ? -37.301 -7.403 25.623 1.00 83.12 97 GLU A CA 1
ATOM 724 C C . GLU A 1 97 ? -37.959 -6.110 26.139 1.00 83.12 97 GLU A C 1
ATOM 726 O O . GLU A 1 97 ? -37.807 -5.048 25.531 1.00 83.12 97 GLU A O 1
ATOM 731 N N . ASP A 1 98 ? -38.580 -6.169 27.319 1.00 86.94 98 ASP A N 1
ATOM 732 C CA . ASP A 1 98 ? -39.183 -5.011 27.985 1.00 86.94 98 ASP A CA 1
ATOM 733 C C . ASP A 1 98 ? -38.134 -3.962 28.397 1.00 86.94 98 ASP A C 1
ATOM 735 O O . ASP A 1 98 ? -38.347 -2.761 28.217 1.00 86.94 98 ASP A O 1
ATOM 739 N N . GLU A 1 99 ? -36.972 -4.394 28.898 1.00 81.69 99 GLU A N 1
ATOM 740 C CA . GLU A 1 99 ? -35.860 -3.502 29.265 1.00 81.69 99 GLU A CA 1
ATOM 741 C C . GLU A 1 99 ? -35.232 -2.839 28.032 1.00 81.69 99 GLU A C 1
ATOM 743 O O . GLU A 1 99 ? -34.897 -1.652 28.065 1.00 81.69 99 GLU A O 1
ATOM 748 N N . ILE A 1 100 ? -35.129 -3.578 26.923 1.00 85.81 100 ILE A N 1
ATOM 749 C CA . ILE A 1 100 ? -34.664 -3.045 25.636 1.00 85.81 100 ILE A CA 1
ATOM 750 C C . ILE A 1 100 ? -35.629 -1.971 25.126 1.00 85.81 100 ILE A C 1
ATOM 752 O O . ILE A 1 100 ? -35.196 -0.888 24.719 1.00 85.81 100 ILE A O 1
ATOM 756 N N . MET A 1 101 ? -36.934 -2.245 25.175 1.00 85.38 101 MET A N 1
ATOM 757 C CA . MET A 1 101 ? -37.953 -1.320 24.685 1.00 85.38 101 MET A CA 1
ATOM 758 C C . MET A 1 101 ? -38.035 -0.052 25.542 1.00 85.38 101 MET A C 1
ATOM 760 O O . MET A 1 101 ? -38.089 1.058 25.006 1.00 85.38 101 MET A O 1
ATOM 764 N N . ALA A 1 102 ? -37.978 -0.191 26.869 1.00 86.44 102 ALA A N 1
ATOM 765 C CA . ALA A 1 102 ? -37.987 0.941 27.792 1.00 86.44 102 ALA A CA 1
ATOM 766 C C . ALA A 1 102 ? -36.791 1.879 27.561 1.00 86.44 102 ALA A C 1
ATOM 768 O O . ALA A 1 102 ? -36.940 3.105 27.548 1.00 86.44 102 ALA A O 1
ATOM 769 N N . GLU A 1 103 ? -35.609 1.314 27.317 1.00 83.00 103 GLU A N 1
ATOM 770 C CA . GLU A 1 103 ? -34.404 2.098 27.072 1.00 83.00 103 GLU A CA 1
ATOM 771 C C . GLU A 1 103 ? -34.419 2.783 25.696 1.00 83.00 103 GLU A C 1
ATOM 773 O O . GLU A 1 103 ? -34.035 3.949 25.577 1.00 83.00 103 GLU A O 1
ATOM 778 N N . ALA A 1 104 ? -34.948 2.120 24.662 1.00 82.94 104 ALA A N 1
ATOM 779 C CA . ALA A 1 104 ? -35.145 2.723 23.343 1.00 82.94 104 ALA A CA 1
ATOM 780 C C . ALA A 1 104 ? -36.096 3.936 23.395 1.00 82.94 104 ALA A C 1
ATOM 782 O O . ALA A 1 104 ? -35.818 4.979 22.788 1.00 82.94 104 ALA A O 1
ATOM 783 N N . VAL A 1 105 ? -37.181 3.838 24.173 1.00 85.62 105 VAL A N 1
ATOM 784 C CA . VAL A 1 105 ? -38.103 4.956 24.435 1.00 85.62 105 VAL A CA 1
ATOM 785 C C . VAL A 1 105 ? -37.392 6.085 25.186 1.00 85.62 105 VAL A C 1
ATOM 787 O O . VAL A 1 105 ? -37.509 7.249 24.805 1.00 85.62 105 VAL A O 1
ATOM 790 N N . ARG A 1 106 ? -36.586 5.77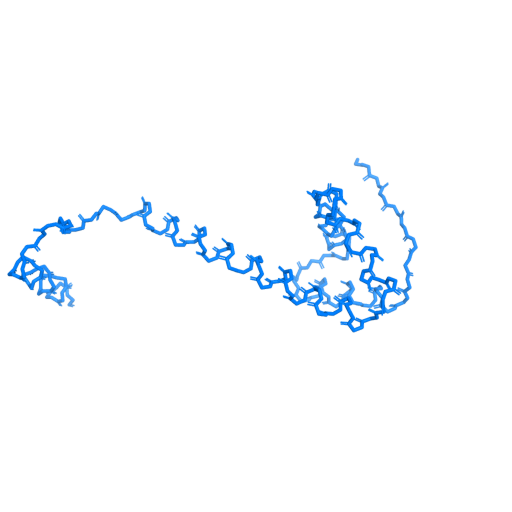2 26.209 1.00 82.62 106 ARG A N 1
ATOM 791 C CA . ARG A 1 106 ? -35.824 6.775 26.974 1.00 82.62 106 ARG A CA 1
ATOM 792 C C . ARG A 1 106 ? -34.843 7.564 26.100 1.00 82.62 106 ARG A C 1
ATOM 794 O O . ARG A 1 106 ? -34.694 8.774 26.281 1.00 82.62 106 ARG A O 1
ATOM 801 N N . LEU A 1 107 ? -34.172 6.891 25.164 1.00 82.50 107 LEU A N 1
ATOM 802 C CA . LEU A 1 107 ? -33.210 7.507 24.246 1.00 82.50 107 LEU A CA 1
ATOM 803 C C . LEU A 1 107 ? -33.883 8.411 23.208 1.00 82.50 107 LEU A C 1
ATOM 805 O O . LEU A 1 107 ? -33.332 9.452 22.854 1.00 82.50 107 LEU A O 1
ATOM 809 N N . THR A 1 108 ? -35.074 8.039 22.742 1.00 81.06 108 THR A N 1
ATOM 810 C CA . THR A 1 108 ? -35.819 8.797 21.726 1.00 81.06 108 THR A CA 1
ATOM 811 C C . THR A 1 108 ? -36.652 9.939 22.311 1.00 81.06 108 THR A C 1
ATOM 813 O O . THR A 1 108 ? -36.790 10.967 21.656 1.00 81.06 108 THR A O 1
ATOM 816 N N . ALA A 1 109 ? -37.123 9.823 23.556 1.00 76.38 109 ALA A N 1
ATOM 817 C CA . ALA A 1 109 ? -37.864 10.873 24.265 1.00 76.38 109 ALA A CA 1
ATOM 818 C C . ALA A 1 109 ? -36.984 12.025 24.798 1.00 76.38 109 ALA A C 1
ATOM 820 O O . ALA A 1 109 ? -37.503 13.043 25.247 1.00 76.38 109 ALA A O 1
ATOM 821 N N . ARG A 1 110 ? -35.651 11.876 24.780 1.00 57.75 110 ARG A N 1
ATOM 822 C CA . ARG A 1 110 ? -34.678 12.910 25.191 1.00 57.75 110 ARG A CA 1
ATOM 823 C C . ARG A 1 110 ? -34.282 13.881 24.068 1.00 57.75 110 ARG A C 1
ATOM 825 O O . ARG A 1 110 ? -33.308 14.617 24.227 1.00 57.75 110 ARG A O 1
ATOM 832 N N . ARG A 1 111 ? -35.002 13.862 22.949 1.00 49.62 111 ARG A N 1
ATOM 833 C CA . ARG A 1 111 ? -34.793 14.724 21.782 1.00 49.62 111 ARG A CA 1
ATOM 834 C C . ARG A 1 111 ? -35.888 15.777 21.696 1.00 49.62 111 ARG A C 1
ATOM 836 O O . ARG A 1 111 ? -35.543 16.904 21.289 1.00 49.62 111 ARG A O 1
#